Protein AF-A0A9W5V4M5-F1 (afdb_monomer_lite)

pLDDT: mean 92.32, std 10.03, range [59.59, 98.75]

InterPro domains:
  IPR036505 N-acetylmuramoyl-L-alanine amidase/PGRP domain superfamily [G3DSA:3.40.80.10] (19-96)
  IPR036505 N-acetylmuramoyl-L-alanine amidase/PGRP domain superfamily [SSF55846] (30-96)

Organism: NCBI:txid1053233

Secondary structure (DSSP, 8-state):
-HHHHHHHHHHHHHHHT---PPEEEE-PPTT---PPBTTBTT----------SSTT--HHHHHHHHHHHTTT---SEEE-SSEEEE-S-TTS----

Radius of gyration: 20.29 Å; chains: 1; bounding box: 56×42×44 Å

Structure (mmCIF, N/CA/C/O backbone):
data_AF-A0A9W5V4M5-F1
#
_entry.id   AF-A0A9W5V4M5-F1
#
loop_
_atom_site.group_PDB
_atom_site.id
_atom_site.type_symbol
_atom_site.label_atom_id
_atom_site.label_alt_id
_atom_site.label_comp_id
_atom_site.label_asym_id
_atom_site.label_entity_id
_atom_site.label_seq_id
_atom_site.pdbx_PDB_ins_code
_atom_site.Cartn_x
_atom_site.Cartn_y
_atom_site.Cartn_z
_atom_site.occupancy
_atom_site.B_iso_or_equiv
_atom_site.auth_seq_id
_atom_site.auth_comp_id
_atom_site.auth_asym_id
_atom_site.auth_atom_id
_atom_site.pdbx_PDB_model_num
AT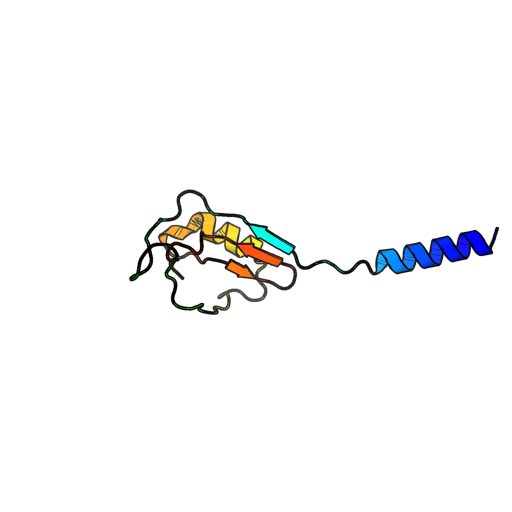OM 1 N N . MET A 1 1 ? 35.630 -25.523 33.677 1.00 63.59 1 MET A N 1
ATOM 2 C CA . MET A 1 1 ? 35.794 -24.593 32.534 1.00 63.59 1 MET A CA 1
ATOM 3 C C . MET A 1 1 ? 35.013 -25.043 31.296 1.00 63.59 1 MET A C 1
ATOM 5 O O . MET A 1 1 ? 34.276 -24.237 30.752 1.00 63.59 1 MET A O 1
ATOM 9 N N . THR A 1 2 ? 35.059 -26.320 30.900 1.00 72.38 2 THR A N 1
ATOM 10 C CA . THR A 1 2 ? 34.352 -26.857 29.712 1.00 72.38 2 THR A CA 1
ATOM 11 C C . THR A 1 2 ? 32.817 -26.778 29.761 1.00 72.38 2 THR A C 1
ATOM 13 O O . THR A 1 2 ? 32.196 -26.475 28.753 1.00 72.38 2 THR A O 1
ATOM 16 N N . ARG A 1 3 ? 32.179 -26.976 30.926 1.00 74.12 3 ARG A N 1
ATOM 17 C CA . ARG A 1 3 ? 30.708 -26.863 31.057 1.00 74.12 3 ARG A CA 1
ATOM 18 C C . ARG A 1 3 ? 30.173 -25.449 30.812 1.00 74.12 3 ARG A C 1
ATOM 20 O O . ARG A 1 3 ? 29.169 -25.299 30.133 1.00 74.12 3 ARG A O 1
ATOM 27 N N . LEU A 1 4 ? 30.850 -24.430 31.340 1.00 78.44 4 LEU A N 1
ATOM 28 C CA . LEU A 1 4 ? 30.475 -23.025 31.139 1.00 78.44 4 LEU A CA 1
ATOM 29 C C . LEU A 1 4 ? 30.658 -22.614 29.676 1.00 78.44 4 LEU A C 1
ATOM 31 O O . LEU A 1 4 ? 29.779 -21.978 29.110 1.00 78.44 4 LEU A O 1
ATOM 35 N N . LEU A 1 5 ? 31.754 -23.051 29.048 1.00 81.56 5 LEU A N 1
ATOM 36 C CA . LEU A 1 5 ? 32.005 -22.808 27.629 1.00 81.56 5 LEU A CA 1
ATOM 37 C C . LEU A 1 5 ? 30.918 -23.435 26.743 1.00 81.56 5 LEU A C 1
ATOM 39 O O . LEU A 1 5 ? 30.402 -22.770 25.852 1.00 81.56 5 LEU A O 1
ATOM 43 N N . ASN A 1 6 ? 30.516 -24.676 27.029 1.00 82.94 6 ASN A N 1
ATOM 44 C CA . ASN A 1 6 ? 29.458 -25.347 26.275 1.00 82.94 6 ASN A CA 1
ATOM 45 C C . ASN A 1 6 ? 28.099 -24.657 26.448 1.00 82.94 6 ASN A C 1
ATOM 47 O O . ASN A 1 6 ? 27.391 -24.491 25.465 1.00 82.94 6 ASN A O 1
ATOM 51 N N . ILE A 1 7 ? 27.763 -24.196 27.659 1.00 87.56 7 ILE A N 1
ATOM 52 C CA . ILE A 1 7 ? 26.537 -23.418 27.906 1.00 87.56 7 ILE A CA 1
ATOM 53 C C . ILE A 1 7 ? 26.556 -22.113 27.099 1.00 87.56 7 ILE A C 1
ATOM 55 O O . ILE A 1 7 ? 25.571 -21.800 26.433 1.00 87.56 7 ILE A O 1
ATOM 59 N N . CYS A 1 8 ? 27.677 -21.384 27.093 1.00 85.50 8 CYS A N 1
ATOM 60 C CA . CYS A 1 8 ? 27.820 -20.167 26.291 1.00 85.50 8 CYS A CA 1
ATOM 61 C C . CYS A 1 8 ? 27.661 -20.443 24.790 1.00 85.50 8 CYS A C 1
ATOM 63 O O . CYS A 1 8 ? 26.965 -19.698 24.108 1.00 85.50 8 CYS A O 1
ATOM 65 N N . ILE A 1 9 ? 28.251 -21.528 24.278 1.00 87.25 9 ILE A N 1
ATOM 66 C CA . ILE A 1 9 ? 28.117 -21.918 22.867 1.00 87.25 9 ILE A CA 1
ATOM 67 C C . ILE A 1 9 ? 26.659 -22.266 22.537 1.00 87.25 9 ILE A C 1
ATOM 69 O O . ILE A 1 9 ? 26.144 -21.803 21.524 1.00 87.25 9 ILE A O 1
ATOM 73 N N . THR A 1 10 ? 25.963 -23.018 23.394 1.00 84.88 10 THR A N 1
ATOM 74 C CA . THR A 1 10 ? 24.546 -23.355 23.185 1.00 84.88 10 THR A CA 1
ATOM 75 C C . THR A 1 10 ? 23.655 -22.110 23.190 1.00 84.88 10 THR A C 1
ATOM 77 O O . THR A 1 10 ? 22.785 -21.993 22.331 1.00 84.88 10 THR A O 1
ATOM 80 N N . ILE A 1 11 ? 23.895 -21.151 24.091 1.00 83.88 11 ILE A N 1
ATOM 81 C CA . ILE A 1 11 ? 23.159 -19.876 24.127 1.00 83.88 11 ILE A CA 1
ATOM 82 C C . ILE A 1 11 ? 23.455 -19.035 22.879 1.00 83.88 11 ILE A C 1
ATOM 84 O O . ILE A 1 11 ? 22.523 -18.506 22.281 1.00 83.88 11 ILE A O 1
ATOM 88 N N . CYS A 1 12 ? 24.715 -18.949 22.440 1.00 80.00 12 CYS A N 1
ATOM 89 C CA . CYS A 1 12 ? 25.075 -18.243 21.208 1.00 80.00 12 CYS A CA 1
ATOM 90 C C . CYS A 1 12 ? 24.415 -18.868 19.974 1.00 80.00 12 CYS A C 1
ATOM 92 O O . CYS A 1 12 ? 23.901 -18.139 19.134 1.00 80.00 12 CYS A O 1
ATOM 94 N N . ILE A 1 13 ? 24.379 -20.200 19.874 1.00 80.81 13 ILE A N 1
ATOM 95 C CA . ILE A 1 13 ? 23.696 -20.893 18.774 1.00 80.81 13 ILE A CA 1
ATOM 96 C C . ILE A 1 13 ? 22.188 -20.611 18.817 1.00 80.81 13 ILE A C 1
ATOM 98 O O . ILE A 1 13 ? 21.614 -20.277 17.788 1.00 80.81 13 ILE A O 1
ATOM 102 N N . LEU A 1 14 ? 21.555 -20.656 19.993 1.00 72.44 14 LEU A N 1
ATOM 103 C CA . LEU A 1 14 ? 20.136 -20.307 20.155 1.00 72.44 14 LEU A CA 1
ATOM 104 C C . LEU A 1 14 ? 19.837 -18.845 19.777 1.00 72.44 14 LEU A C 1
ATOM 106 O O . LEU A 1 14 ? 18.804 -18.578 19.172 1.00 72.44 14 LEU A O 1
ATOM 110 N N . PHE A 1 15 ? 20.744 -17.909 20.076 1.00 67.06 15 PHE A N 1
ATOM 111 C CA . PH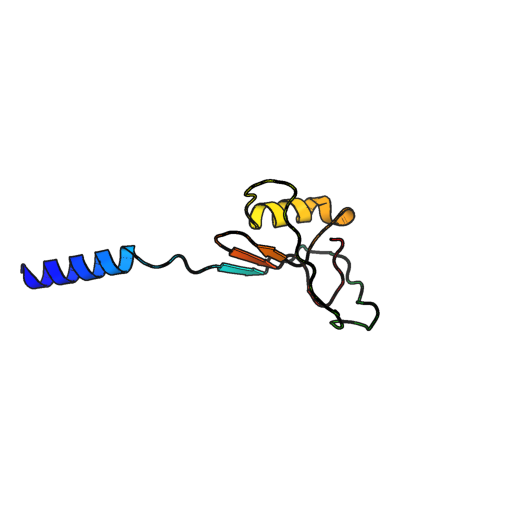E A 1 15 ? 20.616 -16.502 19.677 1.00 67.06 15 PHE A CA 1
ATOM 112 C C . PHE A 1 15 ? 20.878 -16.263 18.184 1.00 67.06 15 PHE A C 1
ATOM 114 O O . PHE A 1 15 ? 20.291 -15.347 17.612 1.00 67.06 15 PHE A O 1
ATOM 121 N N . LEU A 1 16 ? 21.712 -17.077 17.529 1.00 68.94 16 LEU A N 1
ATOM 122 C CA . LEU A 1 16 ? 21.919 -17.019 16.074 1.00 68.94 16 LEU A CA 1
ATOM 123 C C . LEU A 1 16 ? 20.677 -17.468 15.286 1.00 68.94 16 LEU A C 1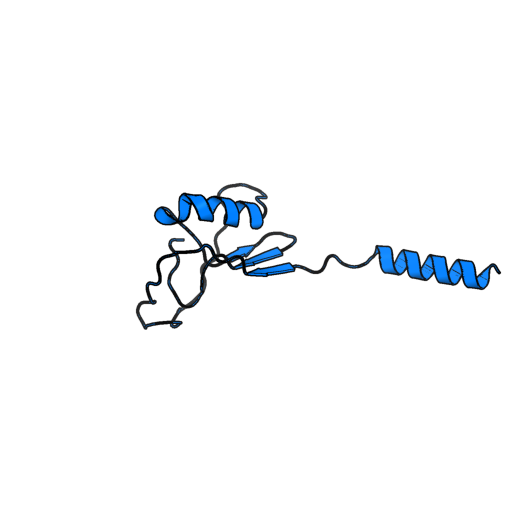
ATOM 125 O O . LEU A 1 16 ? 20.517 -17.070 14.138 1.00 68.94 16 LEU A O 1
ATOM 129 N N . PHE A 1 17 ? 19.779 -18.236 15.911 1.00 59.88 17 PHE A N 1
ATOM 130 C CA . PHE A 1 17 ? 18.445 -18.550 15.388 1.00 59.88 17 PHE A CA 1
ATOM 131 C C . PHE A 1 17 ? 17.375 -17.531 15.810 1.00 59.88 17 PHE A C 1
ATOM 133 O O . PHE A 1 17 ? 16.186 -17.849 15.762 1.00 59.88 17 PHE A O 1
ATOM 140 N N . SER A 1 18 ? 17.761 -16.320 16.238 1.00 59.59 18 SER A N 1
ATOM 141 C CA . SER A 1 18 ? 16.793 -15.243 16.453 1.00 59.59 18 SER A CA 1
ATOM 142 C C . SER A 1 18 ? 16.024 -15.007 15.154 1.00 59.59 18 SER A C 1
ATOM 144 O O . SER A 1 18 ? 16.559 -14.571 14.139 1.00 59.59 18 SER A O 1
ATOM 146 N N . THR A 1 19 ? 14.753 -15.393 15.186 1.00 63.50 19 THR A N 1
ATOM 147 C CA . THR A 1 19 ? 13.798 -15.245 14.097 1.00 63.50 19 THR A CA 1
ATOM 148 C C . THR A 1 19 ? 13.737 -13.778 13.698 1.00 63.50 19 THR A C 1
ATOM 150 O O . THR A 1 19 ? 13.452 -12.940 14.559 1.00 63.50 19 THR A O 1
ATOM 153 N N . SER A 1 20 ? 13.978 -13.460 12.424 1.00 68.75 20 SER A N 1
ATOM 154 C CA . SER A 1 20 ? 13.643 -12.150 11.867 1.00 68.75 20 SER A CA 1
ATOM 155 C C . SER A 1 20 ? 12.161 -11.903 12.149 1.00 68.75 20 SER A C 1
ATOM 157 O O . SER A 1 20 ? 11.299 -12.574 11.585 1.00 68.75 20 SER A O 1
ATOM 159 N N . ALA A 1 21 ? 11.853 -11.026 13.104 1.00 82.44 21 ALA A N 1
ATOM 160 C CA . ALA A 1 21 ? 10.474 -10.656 13.369 1.00 82.44 21 ALA A CA 1
ATOM 161 C C . ALA A 1 21 ? 9.974 -9.861 12.161 1.00 82.44 21 ALA A C 1
ATOM 163 O O . ALA A 1 21 ? 10.627 -8.900 11.755 1.00 82.44 21 ALA A O 1
ATOM 164 N N . PHE A 1 22 ? 8.834 -10.267 11.604 1.00 92.00 22 PHE A N 1
ATOM 165 C CA . PHE A 1 22 ? 8.169 -9.511 10.552 1.00 92.00 22 PHE A CA 1
ATOM 166 C C . PHE A 1 22 ? 7.902 -8.086 11.050 1.00 92.00 22 PHE A C 1
ATOM 168 O O . PHE A 1 22 ? 7.295 -7.900 12.112 1.00 92.00 22 PHE A O 1
ATOM 175 N N . ALA A 1 23 ? 8.402 -7.089 10.327 1.00 94.69 23 ALA A N 1
ATOM 176 C CA . ALA A 1 23 ? 8.309 -5.702 10.753 1.00 94.69 23 ALA A CA 1
ATOM 177 C C . ALA A 1 23 ? 6.972 -5.086 10.319 1.00 94.69 23 ALA A C 1
ATOM 179 O O . ALA A 1 23 ? 6.580 -5.193 9.165 1.00 94.69 23 ALA A O 1
ATOM 180 N N . ASP A 1 24 ? 6.302 -4.381 11.228 1.00 96.56 24 ASP A N 1
ATOM 181 C CA . ASP A 1 24 ? 5.143 -3.542 10.912 1.00 96.56 24 ASP A CA 1
ATOM 182 C C . ASP A 1 24 ? 5.543 -2.072 11.087 1.00 96.56 24 ASP A C 1
ATOM 184 O O . ASP A 1 24 ? 5.904 -1.637 12.188 1.00 96.56 24 ASP A O 1
ATOM 188 N N . ARG A 1 25 ? 5.586 -1.322 9.982 1.00 97.88 25 ARG A N 1
ATOM 189 C CA . ARG A 1 25 ? 6.086 0.057 9.935 1.00 97.88 25 ARG A CA 1
ATOM 190 C C . ARG A 1 25 ? 5.010 1.012 9.445 1.00 97.88 25 ARG A C 1
ATOM 192 O O . ARG A 1 25 ? 4.281 0.740 8.502 1.00 97.88 25 ARG A O 1
ATOM 199 N N . THR A 1 26 ? 4.987 2.212 10.011 1.00 98.38 26 THR A N 1
ATOM 200 C CA . THR A 1 26 ? 4.118 3.302 9.554 1.00 98.38 26 THR A CA 1
ATOM 201 C C . THR A 1 26 ? 4.969 4.406 8.939 1.00 98.38 26 THR A C 1
ATOM 203 O O . THR A 1 26 ? 5.632 5.153 9.657 1.00 98.38 26 THR A O 1
ATOM 206 N N . LEU A 1 27 ? 4.959 4.511 7.608 1.00 98.44 27 LEU A N 1
ATOM 207 C CA . LEU A 1 27 ? 5.740 5.478 6.827 1.00 98.44 27 LEU A CA 1
ATOM 208 C C . LEU A 1 27 ? 4.810 6.284 5.910 1.00 98.44 27 LEU A C 1
ATOM 210 O O . LEU A 1 27 ? 4.887 6.206 4.680 1.00 98.44 27 LEU A O 1
ATOM 214 N N . ILE A 1 28 ? 3.918 7.055 6.537 1.00 98.44 28 ILE A N 1
ATOM 215 C CA . ILE A 1 28 ? 2.899 7.840 5.836 1.00 98.44 28 ILE A CA 1
ATOM 216 C C . ILE A 1 28 ? 3.553 8.857 4.898 1.00 98.44 28 ILE A C 1
ATOM 218 O O . ILE A 1 28 ? 4.396 9.651 5.321 1.00 98.44 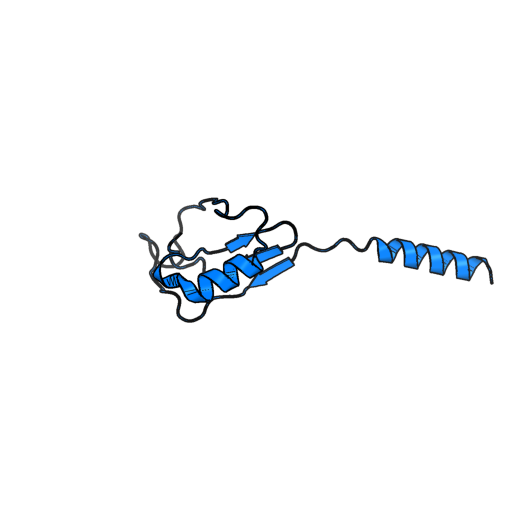28 ILE A O 1
ATOM 222 N N . ILE A 1 29 ? 3.137 8.858 3.629 1.00 98.44 29 ILE A N 1
ATOM 223 C CA . ILE A 1 29 ? 3.530 9.907 2.685 1.00 98.44 29 ILE A CA 1
ATOM 224 C C . ILE A 1 29 ? 2.852 11.218 3.124 1.00 98.44 29 ILE A C 1
ATOM 226 O O . ILE A 1 29 ? 1.630 11.246 3.309 1.00 98.44 29 ILE A O 1
ATOM 230 N N . PRO A 1 30 ? 3.608 12.313 3.309 1.00 97.19 30 PRO A N 1
ATOM 231 C CA . PRO A 1 30 ? 3.017 13.599 3.654 1.00 97.19 30 PRO A CA 1
ATOM 232 C C . PRO A 1 30 ? 2.136 14.124 2.512 1.00 97.19 30 PRO A C 1
ATOM 234 O O . PRO A 1 30 ? 2.370 13.835 1.341 1.00 97.19 30 PRO A O 1
ATOM 237 N N . ASP A 1 31 ? 1.128 14.920 2.864 1.00 94.88 31 ASP A N 1
ATOM 238 C CA . ASP A 1 31 ? 0.261 15.642 1.920 1.00 94.88 31 ASP A CA 1
ATOM 239 C C . ASP A 1 31 ? -0.583 14.777 0.968 1.00 94.88 31 ASP A C 1
ATOM 241 O O . ASP A 1 31 ? -1.136 15.290 -0.009 1.00 94.88 31 ASP A O 1
ATOM 245 N N . LEU A 1 32 ? -0.748 13.482 1.265 1.00 98.00 32 LEU A N 1
ATOM 246 C CA . LEU A 1 32 ? -1.725 12.655 0.561 1.00 98.00 32 LEU A CA 1
ATOM 247 C C . LEU A 1 32 ? -3.150 13.234 0.703 1.00 98.00 32 LEU A C 1
ATOM 249 O O . LEU A 1 32 ? -3.509 13.737 1.777 1.00 98.00 32 LEU A O 1
ATOM 253 N N . PRO A 1 33 ? -3.993 13.137 -0.344 1.00 97.31 33 PRO A N 1
ATOM 254 C CA . PRO A 1 33 ? -5.383 13.574 -0.285 1.00 97.31 33 PRO A CA 1
ATOM 255 C C . PRO A 1 33 ? -6.158 12.898 0.851 1.00 97.31 33 PRO A C 1
ATOM 257 O O . PRO A 1 33 ? -6.113 11.684 1.026 1.00 97.31 33 PRO A O 1
ATOM 260 N N . LYS A 1 34 ? -6.928 13.690 1.604 1.00 97.56 34 LYS A N 1
ATOM 261 C CA . LYS A 1 34 ? -7.763 13.223 2.723 1.00 97.56 34 LYS A CA 1
ATOM 262 C C . LYS A 1 34 ? -9.239 13.195 2.343 1.00 97.56 34 LYS A C 1
ATOM 264 O O . LYS A 1 34 ? -10.066 13.891 2.930 1.00 97.56 34 LYS A O 1
ATOM 269 N N . GLN A 1 35 ? -9.561 12.411 1.320 1.00 98.12 35 GLN A N 1
ATOM 270 C CA . GLN A 1 35 ? -10.938 12.223 0.873 1.00 98.12 35 GLN A CA 1
ATOM 271 C C . GLN A 1 35 ? -11.592 11.056 1.637 1.00 98.12 35 GLN A C 1
ATOM 273 O O . GLN A 1 35 ? -11.038 9.955 1.652 1.00 98.12 35 GLN A O 1
ATOM 278 N N . PRO A 1 36 ? -12.744 11.268 2.300 1.00 98.31 36 PRO A N 1
ATOM 279 C CA . PRO A 1 36 ? -13.430 10.200 3.023 1.00 98.31 36 PRO A CA 1
ATOM 280 C C . PRO A 1 36 ? -14.019 9.157 2.062 1.00 98.31 36 PRO A C 1
ATOM 282 O O . PRO A 1 36 ? -14.250 9.434 0.883 1.00 98.31 36 PRO A O 1
ATOM 285 N N . TYR A 1 37 ? -14.313 7.967 2.588 1.00 98.62 37 TYR A N 1
ATOM 286 C CA . TYR A 1 37 ? -15.088 6.954 1.870 1.00 98.62 37 TYR A CA 1
ATOM 287 C C . TYR A 1 37 ? -16.526 7.423 1.632 1.00 98.62 37 TYR A C 1
ATOM 289 O O . TYR A 1 37 ? -16.992 8.390 2.241 1.00 98.62 37 TYR A O 1
ATOM 297 N N . ARG A 1 38 ? -17.272 6.696 0.788 1.00 98.00 38 ARG A N 1
ATOM 298 C CA . ARG A 1 38 ? -18.658 7.051 0.437 1.00 98.00 38 ARG A CA 1
ATOM 299 C C . ARG A 1 38 ? -19.598 7.159 1.646 1.00 98.00 38 ARG A C 1
ATOM 301 O O . ARG A 1 38 ? -20.543 7.938 1.595 1.00 98.00 38 ARG A O 1
ATOM 308 N N . TYR A 1 39 ? -19.321 6.425 2.728 1.00 98.12 39 TYR A N 1
ATOM 309 C CA . TYR A 1 39 ? -20.082 6.473 3.985 1.00 98.12 39 TYR A CA 1
ATOM 310 C C . TYR A 1 39 ? -19.399 7.285 5.100 1.00 98.12 39 TYR A C 1
ATOM 312 O O . TYR A 1 39 ? -19.861 7.276 6.238 1.00 98.12 39 TYR A O 1
ATOM 320 N N . GLY A 1 40 ? -18.321 8.012 4.788 1.00 98.12 40 GLY A N 1
ATOM 321 C CA . GLY A 1 40 ? -17.630 8.901 5.721 1.00 98.12 40 GLY A CA 1
ATOM 322 C C . GLY A 1 40 ? -16.226 8.445 6.125 1.00 98.12 40 GLY A C 1
ATOM 323 O O . GLY A 1 40 ? -15.652 7.493 5.598 1.00 98.12 40 GLY A O 1
ATOM 324 N N . PHE A 1 41 ? -15.640 9.189 7.061 1.00 98.12 41 PHE A N 1
ATOM 325 C CA . PHE A 1 41 ? -14.290 8.963 7.576 1.00 98.12 41 PHE A CA 1
ATOM 326 C C . PHE A 1 41 ? -14.187 7.619 8.303 1.00 98.12 41 PHE A C 1
ATOM 328 O O . PHE A 1 41 ? -14.955 7.349 9.224 1.00 98.12 41 PHE A O 1
ATOM 335 N N . GLY A 1 42 ? -13.235 6.777 7.897 1.00 98.12 42 GLY A N 1
ATOM 336 C CA . GLY A 1 42 ? -13.053 5.445 8.485 1.00 98.12 42 GLY A CA 1
ATOM 337 C C . GLY A 1 42 ? -14.113 4.410 8.101 1.00 98.12 42 GLY A C 1
ATOM 338 O O . GLY A 1 42 ? -13.996 3.267 8.526 1.00 98.12 42 GLY A O 1
ATOM 339 N N . ALA A 1 43 ? -15.107 4.770 7.286 1.00 98.25 43 ALA A N 1
ATOM 340 C CA . ALA A 1 43 ? -16.168 3.867 6.849 1.00 98.25 43 ALA A CA 1
ATOM 341 C C . ALA A 1 43 ? -15.773 3.105 5.567 1.00 98.25 43 ALA A C 1
ATOM 343 O O . ALA A 1 43 ? -16.492 3.149 4.568 1.00 98.25 43 ALA A O 1
ATOM 344 N N . TYR A 1 44 ? -14.601 2.456 5.579 1.00 96.56 44 TYR A N 1
ATOM 345 C CA . TYR A 1 44 ? -14.203 1.539 4.509 1.00 96.56 44 TYR A CA 1
ATOM 346 C C . TYR A 1 44 ? -15.044 0.261 4.576 1.00 96.56 44 TYR A C 1
ATOM 348 O O . TYR A 1 44 ? -15.471 -0.169 5.645 1.00 96.56 44 TYR A O 1
ATOM 356 N N . GLU A 1 45 ? -15.293 -0.351 3.423 1.00 98.00 45 GLU A N 1
ATOM 357 C CA . GLU A 1 45 ? -16.248 -1.465 3.302 1.00 98.00 45 GLU A CA 1
ATOM 358 C C . GLU A 1 45 ? -15.575 -2.818 3.086 1.00 98.00 45 GLU A C 1
ATOM 360 O O . GLU A 1 45 ? -16.220 -3.861 3.142 1.00 98.00 45 GLU A O 1
ATOM 365 N N . GLY A 1 46 ? -14.272 -2.802 2.832 1.00 97.62 46 GLY A N 1
ATOM 366 C CA . GLY A 1 46 ? -13.478 -3.987 2.572 1.00 97.62 46 GLY A CA 1
ATOM 367 C C . GLY A 1 46 ? -12.042 -3.620 2.233 1.00 97.62 46 GLY A C 1
ATOM 368 O O . GLY A 1 46 ? -11.649 -2.455 2.304 1.00 97.62 46 GLY A O 1
ATOM 369 N N . VAL A 1 47 ? -11.272 -4.637 1.861 1.00 97.56 47 VAL A N 1
ATOM 370 C CA . VAL A 1 47 ? -9.865 -4.526 1.466 1.00 97.56 47 VAL A CA 1
ATOM 371 C C . VAL A 1 47 ? -9.709 -5.145 0.082 1.00 97.56 47 VAL A C 1
ATOM 373 O O . VAL A 1 47 ? -10.286 -6.197 -0.192 1.00 97.56 47 VAL A O 1
ATOM 376 N N . VAL A 1 48 ? -8.924 -4.501 -0.781 1.00 98.06 48 VAL A N 1
ATOM 377 C CA . VAL A 1 48 ? -8.543 -5.039 -2.091 1.00 98.06 48 VAL A CA 1
ATOM 378 C C . VAL A 1 48 ? -7.085 -5.479 -2.020 1.00 98.06 48 VAL A C 1
ATOM 380 O O . VAL A 1 48 ? -6.226 -4.722 -1.574 1.00 98.06 48 VAL A O 1
ATOM 383 N N . ALA A 1 49 ? -6.806 -6.713 -2.437 1.00 97.12 49 ALA A N 1
ATOM 384 C CA . ALA A 1 49 ? -5.447 -7.231 -2.528 1.00 97.12 49 ALA A CA 1
ATOM 385 C C . ALA A 1 49 ? -4.903 -7.010 -3.945 1.00 97.12 49 ALA A C 1
ATOM 387 O O . ALA A 1 49 ? -5.505 -7.459 -4.920 1.00 97.12 49 ALA A O 1
ATOM 388 N N . HIS A 1 50 ? -3.751 -6.349 -4.044 1.00 96.38 50 HIS A N 1
ATOM 389 C CA . HIS A 1 50 ? -3.026 -6.131 -5.294 1.00 96.38 50 HIS A CA 1
ATOM 390 C C . HIS A 1 50 ? -1.666 -6.831 -5.230 1.00 96.38 50 HIS A C 1
ATOM 392 O O . HIS A 1 50 ? -1.095 -7.002 -4.154 1.00 96.38 50 HIS A O 1
ATOM 398 N N . SER A 1 51 ? -1.130 -7.202 -6.392 1.00 94.62 51 SER A N 1
ATOM 399 C CA . SER A 1 51 ? 0.286 -7.538 -6.546 1.00 94.62 51 SER A CA 1
ATOM 400 C C . SER A 1 51 ? 0.991 -6.395 -7.270 1.00 94.62 51 SER A C 1
ATOM 402 O O . SER A 1 51 ? 0.384 -5.700 -8.089 1.00 94.62 51 SER A O 1
ATOM 404 N N . THR A 1 52 ? 2.267 -6.184 -6.971 1.00 93.69 52 THR A N 1
ATOM 405 C CA . THR A 1 52 ? 3.069 -5.165 -7.642 1.00 93.69 52 THR A CA 1
ATOM 406 C C . THR A 1 52 ?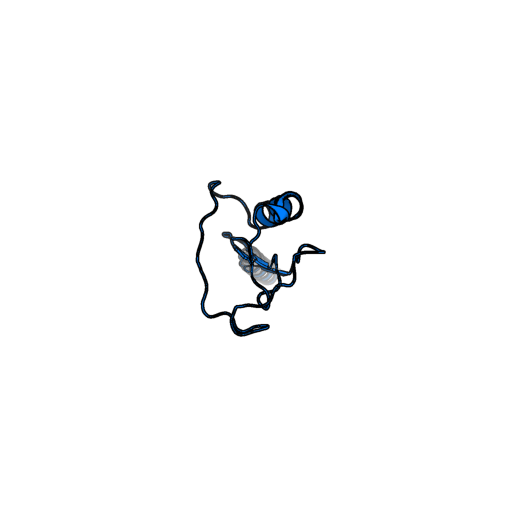 3.332 -5.573 -9.089 1.00 93.69 52 THR A C 1
ATOM 408 O O . THR A 1 52 ? 3.611 -6.730 -9.390 1.00 93.69 52 THR A O 1
ATOM 411 N N . ALA A 1 53 ? 3.337 -4.605 -10.005 1.00 90.19 53 ALA A N 1
ATOM 412 C CA . ALA A 1 53 ? 3.715 -4.840 -11.405 1.00 90.19 53 ALA A CA 1
ATOM 413 C C . ALA A 1 53 ? 5.225 -5.121 -11.597 1.00 90.19 53 ALA A C 1
ATOM 415 O O . ALA A 1 53 ? 5.691 -5.291 -12.722 1.00 90.19 53 ALA A O 1
ATOM 416 N N . THR A 1 54 ? 5.984 -5.164 -10.500 1.00 91.75 54 THR A N 1
ATOM 417 C CA . THR A 1 54 ? 7.415 -5.458 -10.450 1.00 91.75 54 THR A CA 1
ATOM 418 C C . THR A 1 54 ? 7.614 -6.695 -9.575 1.00 91.75 54 THR A C 1
ATOM 420 O O . THR A 1 54 ? 7.240 -6.640 -8.398 1.00 91.75 54 THR A O 1
ATOM 423 N N . PRO A 1 55 ? 8.179 -7.791 -10.113 1.00 91.31 55 PRO A N 1
ATOM 424 C CA . PRO A 1 55 ? 8.485 -8.987 -9.335 1.00 91.31 55 PRO A CA 1
ATOM 425 C C . PRO A 1 55 ? 9.402 -8.675 -8.153 1.00 91.31 55 PRO A C 1
ATOM 427 O O . PRO A 1 55 ? 10.369 -7.931 -8.308 1.00 91.31 55 PRO A O 1
ATOM 430 N N . GLU A 1 56 ? 9.087 -9.257 -6.994 1.00 89.19 56 GLU A N 1
ATOM 431 C CA . GLU A 1 56 ? 9.942 -9.254 -5.795 1.00 89.19 56 GLU A CA 1
ATOM 432 C C . GLU A 1 56 ? 10.390 -7.852 -5.336 1.00 89.19 56 GLU A C 1
ATOM 434 O O . GLU A 1 56 ? 11.456 -7.685 -4.746 1.00 89.19 56 GLU A O 1
ATOM 439 N N . ALA A 1 57 ? 9.591 -6.816 -5.604 1.00 95.62 57 ALA A N 1
ATOM 440 C CA . ALA A 1 57 ? 9.898 -5.468 -5.149 1.00 95.62 57 ALA A CA 1
ATOM 441 C C . ALA A 1 57 ? 9.706 -5.355 -3.622 1.00 95.62 57 ALA A C 1
ATOM 443 O O . ALA A 1 57 ? 8.594 -5.588 -3.148 1.00 95.62 57 ALA A O 1
ATOM 444 N N . PRO A 1 58 ? 10.729 -4.922 -2.859 1.00 97.25 58 PRO A N 1
ATOM 445 C CA . PRO A 1 58 ? 10.575 -4.657 -1.432 1.00 97.25 58 PRO A CA 1
ATOM 446 C C . PRO A 1 58 ? 9.511 -3.587 -1.156 1.00 97.25 58 PRO A C 1
ATOM 448 O O . PRO A 1 58 ? 9.434 -2.584 -1.879 1.00 97.25 58 PRO A O 1
ATOM 451 N N . ALA A 1 59 ? 8.753 -3.727 -0.071 1.00 98.06 59 ALA A N 1
ATOM 452 C CA . ALA A 1 59 ? 7.691 -2.810 0.336 1.00 98.06 59 ALA A CA 1
ATOM 453 C C . ALA A 1 59 ? 8.207 -1.369 0.484 1.00 98.06 59 ALA A C 1
ATOM 455 O O . ALA A 1 59 ? 7.565 -0.414 0.036 1.00 98.06 59 ALA A O 1
ATOM 456 N N . ILE A 1 60 ? 9.424 -1.195 1.013 1.00 98.12 60 ILE A N 1
ATOM 457 C CA . ILE A 1 60 ? 10.070 0.120 1.129 1.00 98.12 60 ILE A CA 1
ATOM 458 C C . ILE A 1 60 ? 10.320 0.785 -0.231 1.00 98.12 60 ILE A C 1
ATOM 460 O O . ILE A 1 60 ? 10.300 2.014 -0.341 1.00 98.12 60 ILE A O 1
ATOM 464 N N . ASN A 1 61 ? 10.541 0.003 -1.288 1.00 97.94 61 ASN A N 1
ATOM 465 C CA . ASN A 1 61 ? 10.720 0.548 -2.630 1.00 97.94 61 ASN A CA 1
ATOM 466 C C . ASN A 1 61 ? 9.391 1.032 -3.212 1.00 97.94 61 ASN A C 1
ATOM 468 O O . ASN A 1 61 ? 9.383 2.067 -3.883 1.00 97.94 61 ASN A O 1
ATOM 472 N N . ILE A 1 62 ? 8.284 0.351 -2.899 1.00 98.00 62 ILE A N 1
ATOM 473 C CA . ILE A 1 62 ? 6.933 0.799 -3.254 1.00 98.00 62 ILE A CA 1
ATOM 474 C C . ILE A 1 62 ? 6.613 2.114 -2.540 1.00 98.00 62 ILE A C 1
ATOM 476 O O . ILE A 1 62 ? 6.310 3.101 -3.207 1.00 98.00 62 ILE A O 1
ATOM 480 N N . GLN A 1 63 ? 6.827 2.186 -1.222 1.00 98.12 63 GLN A N 1
ATOM 481 C CA . GLN A 1 63 ? 6.627 3.417 -0.446 1.00 98.12 63 GLN A CA 1
ATOM 482 C C . GLN A 1 63 ? 7.432 4.596 -1.017 1.00 98.12 63 GLN A C 1
ATOM 484 O O . GLN A 1 63 ? 6.895 5.684 -1.245 1.00 98.12 63 GLN A O 1
ATOM 489 N N . LYS A 1 64 ? 8.718 4.381 -1.322 1.00 98.19 64 LYS A N 1
ATOM 490 C CA . LYS A 1 64 ? 9.576 5.410 -1.928 1.00 98.19 64 LYS A CA 1
ATOM 491 C C . LYS A 1 64 ? 9.104 5.813 -3.320 1.00 98.19 64 LYS A C 1
ATOM 493 O O . LYS A 1 64 ? 9.200 6.992 -3.661 1.00 98.19 64 LYS A O 1
ATOM 498 N N . TYR A 1 65 ? 8.663 4.870 -4.146 1.00 97.56 65 TYR A N 1
ATOM 499 C CA . TYR A 1 65 ? 8.131 5.179 -5.469 1.00 97.56 65 TYR A CA 1
ATOM 500 C C . TYR A 1 65 ? 6.877 6.050 -5.358 1.00 97.56 65 TYR A C 1
ATOM 502 O O . TYR A 1 65 ? 6.882 7.167 -5.879 1.00 97.56 65 TYR A O 1
ATOM 510 N N . GLU A 1 66 ? 5.884 5.603 -4.590 1.00 97.69 66 GLU A N 1
ATOM 511 C CA . GLU A 1 66 ? 4.610 6.303 -4.408 1.00 97.69 66 GLU A CA 1
ATOM 512 C C . GLU A 1 66 ? 4.794 7.681 -3.767 1.00 97.69 66 GLU A C 1
ATOM 514 O O . GLU A 1 66 ? 4.142 8.635 -4.179 1.00 97.69 66 GLU A O 1
ATOM 519 N N . SER A 1 67 ? 5.772 7.863 -2.869 1.00 98.19 67 SER A N 1
ATOM 520 C CA . SER A 1 67 ? 6.086 9.194 -2.313 1.00 98.19 67 SER A CA 1
ATOM 521 C C . SER A 1 67 ? 6.399 10.255 -3.378 1.00 98.19 67 SER A C 1
ATOM 523 O O . SER A 1 67 ? 6.200 11.447 -3.143 1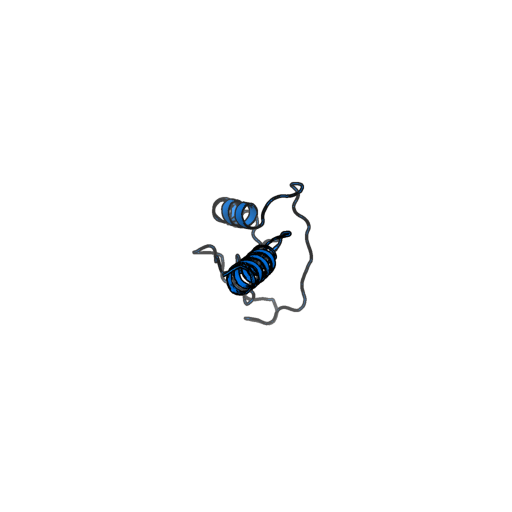.00 98.19 67 SER A O 1
ATOM 525 N N . ARG A 1 68 ? 6.853 9.836 -4.567 1.00 98.00 68 ARG A N 1
ATOM 526 C CA . ARG A 1 68 ? 7.165 10.722 -5.698 1.00 98.00 68 ARG A CA 1
ATOM 527 C C . ARG A 1 68 ? 6.067 10.750 -6.759 1.00 98.00 68 ARG A C 1
ATOM 529 O O . ARG A 1 68 ? 6.034 11.681 -7.560 1.00 98.00 68 ARG A O 1
ATOM 536 N N . THR A 1 69 ? 5.196 9.744 -6.794 1.00 97.25 69 THR A N 1
ATOM 537 C CA . THR A 1 69 ? 4.237 9.518 -7.886 1.00 97.25 69 THR A CA 1
ATOM 538 C C . THR A 1 69 ? 2.781 9.445 -7.429 1.00 97.25 69 THR A C 1
ATOM 540 O O . THR A 1 69 ? 1.915 9.213 -8.269 1.00 97.25 69 THR A O 1
ATOM 543 N N . TRP A 1 70 ? 2.486 9.724 -6.152 1.00 97.62 70 TRP A N 1
ATOM 544 C CA . TRP A 1 70 ? 1.163 9.551 -5.530 1.00 97.62 70 TRP A CA 1
ATOM 545 C C . TRP A 1 70 ? 0.002 10.223 -6.269 1.00 97.62 70 TRP A C 1
ATOM 547 O O . TRP A 1 70 ? -1.140 9.791 -6.160 1.00 97.62 70 TRP A O 1
ATOM 557 N N . ARG A 1 71 ? 0.274 11.278 -7.049 1.00 96.38 71 ARG A N 1
ATOM 558 C CA . ARG A 1 71 ? -0.737 11.945 -7.887 1.00 96.38 71 ARG A CA 1
ATOM 559 C C . ARG A 1 71 ? -1.321 11.028 -8.966 1.00 96.38 71 ARG A C 1
ATOM 561 O O . ARG A 1 71 ? -2.413 11.310 -9.442 1.00 96.38 71 ARG A O 1
ATOM 568 N N . ASN A 1 72 ? -0.601 9.973 -9.345 1.00 96.06 72 ASN A N 1
ATOM 569 C CA . ASN A 1 72 ? -1.070 8.949 -10.273 1.00 96.06 72 ASN A CA 1
ATOM 570 C C . ASN A 1 72 ? -1.744 7.794 -9.527 1.00 96.06 72 ASN A C 1
ATOM 572 O O . ASN A 1 72 ? -2.851 7.412 -9.886 1.00 96.06 72 ASN A O 1
ATOM 576 N N . ALA A 1 73 ? -1.064 7.245 -8.517 1.00 96.75 73 ALA A N 1
ATOM 577 C CA . ALA A 1 73 ? -1.553 6.138 -7.705 1.00 96.75 73 ALA A CA 1
ATOM 578 C C . ALA A 1 73 ? -0.798 6.067 -6.373 1.00 96.75 73 ALA A C 1
ATOM 580 O O . ALA A 1 73 ? 0.390 6.396 -6.316 1.00 96.75 73 ALA A O 1
ATOM 581 N N . PHE A 1 74 ? -1.484 5.621 -5.326 1.00 98.31 74 PHE A N 1
ATOM 582 C CA . PHE A 1 74 ? -0.885 5.236 -4.048 1.00 98.31 74 PHE A CA 1
ATOM 583 C C . PHE A 1 74 ? -1.807 4.256 -3.322 1.00 98.31 74 PHE A C 1
ATOM 585 O O . PHE A 1 74 ? -3.021 4.300 -3.539 1.00 98.31 74 PHE A O 1
ATOM 592 N N . VAL A 1 75 ? -1.255 3.421 -2.440 1.00 98.44 75 VAL A N 1
ATOM 593 C CA . VAL A 1 75 ? -2.010 2.415 -1.670 1.00 98.44 75 VAL A CA 1
ATOM 594 C C . VAL A 1 75 ? -1.918 2.647 -0.159 1.00 98.44 75 VAL A C 1
ATOM 596 O O . VAL A 1 75 ? -1.123 3.449 0.329 1.00 98.44 75 VAL A O 1
ATOM 599 N N . HIS A 1 76 ? -2.750 1.948 0.621 1.00 98.69 76 HIS A N 1
ATOM 600 C CA . HIS A 1 76 ? -2.686 2.015 2.087 1.00 98.69 76 HIS A CA 1
ATOM 601 C C . HIS A 1 76 ? -1.494 1.268 2.668 1.00 98.69 76 HIS A C 1
ATOM 603 O O . HIS A 1 76 ? -0.890 1.760 3.619 1.00 98.69 76 HIS A O 1
ATOM 609 N N . TYR A 1 77 ? -1.159 0.109 2.102 1.00 98.50 77 TYR A N 1
ATOM 610 C CA . TYR A 1 77 ? -0.071 -0.745 2.564 1.00 98.50 77 TYR A CA 1
ATOM 611 C C . TYR A 1 77 ? 0.708 -1.337 1.395 1.00 98.50 77 TYR A C 1
ATOM 613 O O . TYR A 1 77 ? 0.114 -1.744 0.399 1.00 98.50 77 TYR A O 1
ATOM 621 N N . ALA A 1 78 ? 2.021 -1.469 1.571 1.00 98.19 78 ALA A N 1
ATOM 622 C CA . ALA A 1 78 ? 2.849 -2.384 0.795 1.00 98.19 78 ALA A CA 1
ATOM 623 C C . ALA A 1 78 ? 3.390 -3.469 1.729 1.00 98.19 78 ALA A C 1
ATOM 625 O O . ALA A 1 78 ? 3.776 -3.170 2.859 1.00 98.19 78 ALA A O 1
ATOM 626 N N . VAL A 1 79 ? 3.397 -4.718 1.269 1.00 97.81 79 VAL A N 1
ATOM 627 C CA . VAL A 1 79 ? 3.800 -5.881 2.066 1.00 97.81 79 VAL A CA 1
ATOM 628 C C . VAL A 1 79 ? 4.753 -6.742 1.247 1.00 97.81 79 VAL A C 1
ATOM 630 O O . VAL A 1 79 ? 4.473 -7.013 0.078 1.00 97.81 79 VAL A O 1
ATOM 633 N N . ASP A 1 80 ? 5.854 -7.170 1.857 1.00 96.94 80 ASP A N 1
ATOM 634 C CA . ASP A 1 80 ? 6.795 -8.138 1.294 1.00 96.94 80 ASP A CA 1
ATOM 635 C C . ASP A 1 80 ? 7.069 -9.289 2.285 1.00 96.94 80 ASP A C 1
ATOM 637 O O . ASP A 1 80 ? 6.264 -9.561 3.176 1.00 96.94 80 ASP A O 1
ATOM 641 N N . TRP A 1 81 ? 8.153 -10.039 2.081 1.00 95.25 81 TRP A N 1
ATOM 642 C CA . TRP A 1 81 ? 8.512 -11.197 2.905 1.00 95.25 81 TRP A CA 1
ATOM 643 C C . TRP A 1 81 ? 9.043 -10.827 4.302 1.00 95.25 81 TRP A C 1
ATOM 645 O O . TRP A 1 81 ? 9.013 -11.678 5.192 1.00 95.25 81 TRP A O 1
ATOM 655 N N . ASP A 1 82 ? 9.502 -9.589 4.503 1.00 95.19 82 ASP A N 1
ATOM 656 C CA . ASP A 1 82 ? 10.122 -9.114 5.745 1.00 95.19 82 ASP A CA 1
ATOM 657 C C . ASP A 1 82 ? 9.242 -8.103 6.495 1.00 95.19 82 ASP A C 1
ATOM 659 O O . ASP A 1 82 ? 9.361 -7.976 7.721 1.00 95.19 82 ASP A O 1
ATOM 663 N N . GLU A 1 83 ? 8.388 -7.355 5.788 1.00 96.94 83 GLU A N 1
ATOM 664 C CA . GLU A 1 83 ? 7.667 -6.233 6.379 1.00 96.94 83 GLU A CA 1
ATOM 665 C C . GLU A 1 83 ? 6.306 -5.891 5.755 1.00 96.94 83 GLU A C 1
ATOM 667 O O . GLU A 1 83 ? 6.021 -6.146 4.585 1.00 96.94 83 GLU A O 1
ATOM 672 N N . ALA A 1 84 ? 5.478 -5.221 6.555 1.00 98.19 84 ALA A N 1
ATOM 673 C CA . ALA A 1 84 ? 4.348 -4.424 6.109 1.00 98.19 84 ALA A CA 1
ATOM 674 C C . ALA A 1 84 ? 4.648 -2.948 6.382 1.00 98.19 84 ALA A C 1
ATOM 676 O O . ALA A 1 84 ? 5.076 -2.573 7.475 1.00 98.19 84 ALA A O 1
ATOM 677 N N . ILE A 1 85 ? 4.396 -2.096 5.392 1.00 98.69 85 ILE A N 1
ATOM 678 C CA . ILE A 1 85 ? 4.528 -0.647 5.517 1.00 98.69 85 ILE A CA 1
ATOM 679 C C . ILE A 1 85 ? 3.173 -0.012 5.262 1.00 98.69 85 ILE A C 1
ATOM 681 O O . ILE A 1 85 ? 2.662 -0.087 4.147 1.00 98.69 85 ILE A O 1
ATOM 685 N N . GLN A 1 86 ? 2.625 0.679 6.259 1.00 98.75 86 GLN A N 1
ATOM 686 C CA . GLN A 1 86 ? 1.512 1.595 6.057 1.00 98.75 86 GLN A CA 1
ATOM 687 C C . GLN A 1 86 ? 2.006 2.875 5.374 1.00 98.75 86 GLN A C 1
ATOM 689 O O . GLN A 1 86 ? 2.843 3.598 5.921 1.00 98.75 86 GLN A O 1
ATOM 694 N N . ILE A 1 87 ? 1.461 3.161 4.195 1.00 98.69 87 ILE A N 1
ATOM 695 C CA . ILE A 1 87 ? 1.840 4.274 3.314 1.00 98.69 87 ILE A CA 1
ATOM 696 C C . ILE A 1 87 ? 0.810 5.414 3.384 1.00 98.69 87 ILE A C 1
ATOM 698 O O . ILE A 1 87 ? 1.175 6.589 3.287 1.00 98.69 87 ILE A O 1
ATOM 702 N N . ALA A 1 88 ? -0.466 5.086 3.610 1.00 98.62 88 ALA A N 1
ATOM 703 C CA . ALA A 1 88 ? -1.560 6.049 3.718 1.00 98.62 88 ALA A CA 1
ATOM 704 C C . ALA A 1 88 ? -2.497 5.741 4.899 1.00 98.62 88 ALA A C 1
ATOM 706 O O . ALA A 1 88 ? -2.599 4.608 5.374 1.00 98.62 88 ALA A O 1
ATOM 707 N N . ASP A 1 89 ? -3.198 6.767 5.387 1.00 98.25 89 ASP A N 1
ATOM 708 C CA . ASP A 1 89 ? -4.197 6.619 6.450 1.00 98.25 89 ASP A CA 1
ATOM 709 C C . ASP A 1 89 ? -5.410 5.836 5.924 1.00 98.25 89 ASP A C 1
ATOM 711 O O . ASP A 1 89 ? -6.084 6.262 4.986 1.00 98.25 89 ASP A O 1
ATOM 715 N N . THR A 1 90 ? -5.706 4.695 6.549 1.00 98.06 90 THR A N 1
ATOM 716 C CA . THR A 1 90 ? -6.811 3.802 6.167 1.00 98.06 90 THR A CA 1
ATOM 717 C C . THR A 1 90 ? -8.183 4.433 6.325 1.00 98.06 90 THR A C 1
ATOM 719 O O . THR A 1 90 ? -9.156 3.903 5.790 1.00 98.06 90 THR A O 1
ATOM 722 N N . LYS A 1 91 ? -8.292 5.564 7.030 1.00 98.44 91 LYS A N 1
ATOM 723 C CA . LYS A 1 91 ? -9.558 6.274 7.223 1.00 98.44 91 LYS A CA 1
ATOM 724 C C . LYS A 1 91 ? -9.970 7.155 6.039 1.00 98.44 91 LYS A C 1
ATOM 726 O O . LYS A 1 91 ? -11.114 7.620 6.020 1.00 98.44 91 LYS A O 1
ATOM 731 N N . TYR A 1 92 ? -9.085 7.338 5.061 1.00 98.62 92 TYR A N 1
ATOM 732 C CA . TYR A 1 92 ? -9.347 8.005 3.783 1.00 98.62 92 TYR A CA 1
ATOM 733 C C . TYR A 1 92 ? -9.128 7.034 2.620 1.00 98.62 92 TYR A C 1
ATOM 735 O O . TYR A 1 92 ? -8.473 6.008 2.789 1.00 98.62 92 TYR A O 1
ATOM 743 N N . ILE A 1 93 ? -9.670 7.345 1.442 1.00 98.31 93 ILE A N 1
ATOM 744 C CA . ILE A 1 93 ? -9.460 6.519 0.245 1.00 98.31 93 ILE A CA 1
ATOM 745 C C . ILE A 1 93 ? -7.993 6.552 -0.211 1.00 98.31 93 ILE A C 1
ATOM 747 O O . ILE A 1 93 ? -7.277 7.522 0.038 1.00 98.31 93 ILE A O 1
ATOM 751 N N . ALA A 1 94 ? -7.583 5.514 -0.936 1.00 98.12 94 ALA A N 1
ATOM 752 C CA . ALA A 1 94 ? -6.337 5.473 -1.693 1.00 98.12 94 ALA A CA 1
ATOM 753 C C . ALA A 1 94 ? -6.638 5.455 -3.201 1.00 98.12 94 ALA A C 1
ATOM 755 O O . ALA A 1 94 ? -7.770 5.175 -3.600 1.00 98.12 94 ALA A O 1
ATOM 756 N N . TYR A 1 95 ? -5.650 5.780 -4.035 1.00 97.25 95 TYR A N 1
ATOM 757 C CA . TYR A 1 95 ? -5.775 5.784 -5.501 1.00 97.25 95 TYR A CA 1
ATOM 758 C C . TYR A 1 95 ? -5.125 4.521 -6.089 1.00 97.25 95 TYR A C 1
ATOM 760 O O . TYR A 1 95 ? -4.247 4.622 -6.944 1.00 97.25 95 TYR A O 1
ATOM 768 N N . GLY A 1 96 ? -5.486 3.356 -5.544 1.00 90.31 96 GLY A N 1
ATOM 769 C CA . GLY A 1 96 ? -4.949 2.039 -5.913 1.00 90.31 96 GLY A CA 1
ATOM 770 C C . GLY A 1 96 ? -5.793 1.295 -6.937 1.00 90.31 96 GLY A C 1
ATOM 771 O O . GLY A 1 96 ? -7.014 1.562 -6.996 1.00 90.31 96 GLY A O 1
#

Sequence (96 aa):
MTRLLNICITICILFLFSTSAFADRTLIIPDLPKQPYRYGFGAYEGVVAHSTATPEAPAINIQKYESRTWRNAFVHYAVDWDEAIQIADTKYIAYG

Foldseek 3Di:
DVVVVVVVVVVVVVVVVPDLPQAEEEDEQPPQDAAADPVGFQPDDDDDDDDDPDPQDDQVVLLVVCSVVQVQFDDQWDDHPRYIYGHHDNRGDTRD